Protein AF-A0A2S6NIS1-F1 (afdb_monomer)

Solvent-accessible surface area (backbone atoms only — not comparable to full-atom values): 4931 Å² total; per-residue (Å²): 117,46,74,50,82,52,63,75,94,82,32,86,76,30,41,34,42,59,62,68,53,74,53,68,53,74,61,89,55,37,37,40,38,40,37,40,37,39,46,36,46,75,44,63,49,63,80,71,20,33,40,41,36,40,40,39,39,39,37,36,58,78,49,101,86,46,62,60,71,49,74,50,77,48,76,46,74,77,42,74,61,85,74,80,127

Structure (mmCIF, N/CA/C/O backbone):
data_AF-A0A2S6NIS1-F1
#
_entry.id   AF-A0A2S6NIS1-F1
#
loop_
_atom_site.group_PDB
_atom_site.id
_atom_site.type_symbol
_atom_site.label_atom_id
_atom_site.label_alt_id
_atom_site.label_comp_id
_atom_site.label_asym_id
_atom_site.label_entity_id
_atom_site.label_seq_id
_atom_site.pdbx_PDB_ins_code
_atom_site.Cartn_x
_atom_site.Cartn_y
_atom_site.Cartn_z
_atom_site.occupancy
_atom_site.B_iso_or_equiv
_atom_site.auth_seq_id
_atom_site.auth_comp_id
_atom_site.auth_asym_id
_atom_site.auth_atom_id
_atom_site.pdbx_PDB_model_num
ATOM 1 N N . MET A 1 1 ? 1.015 -9.319 -11.649 1.00 81.75 1 MET A N 1
ATOM 2 C CA . MET A 1 1 ? 1.815 -8.772 -12.767 1.00 81.75 1 MET A CA 1
ATOM 3 C C . MET A 1 1 ? 0.865 -8.098 -13.737 1.00 81.75 1 MET A C 1
ATOM 5 O O . MET A 1 1 ? -0.224 -8.621 -13.936 1.00 81.75 1 MET A O 1
ATOM 9 N N . GLN A 1 2 ? 1.247 -6.952 -14.291 1.00 89.56 2 GLN A N 1
ATOM 10 C CA . GLN A 1 2 ? 0.471 -6.191 -15.269 1.00 89.56 2 GLN A CA 1
ATOM 11 C C . GLN A 1 2 ? 1.122 -6.325 -16.649 1.00 89.56 2 GLN A C 1
ATOM 13 O O . GLN A 1 2 ? 2.338 -6.183 -16.762 1.00 89.56 2 GLN A O 1
ATOM 18 N N . ALA A 1 3 ? 0.317 -6.601 -17.676 1.00 89.44 3 ALA A N 1
ATOM 19 C CA . ALA A 1 3 ? 0.766 -6.735 -19.061 1.00 89.44 3 ALA A CA 1
ATOM 20 C C . ALA A 1 3 ? 0.477 -5.457 -19.878 1.00 89.44 3 ALA A C 1
ATOM 22 O O . ALA A 1 3 ? -0.550 -4.813 -19.635 1.00 89.44 3 ALA A O 1
ATOM 23 N N . PRO A 1 4 ? 1.323 -5.103 -20.864 1.00 88.62 4 PRO A N 1
ATOM 24 C CA . PRO A 1 4 ? 1.160 -3.905 -21.690 1.00 88.62 4 PRO A CA 1
ATOM 25 C C . PRO A 1 4 ? 0.148 -4.117 -22.831 1.00 88.62 4 PRO A C 1
ATOM 27 O O . PRO A 1 4 ? 0.479 -4.005 -24.003 1.00 88.62 4 PRO A O 1
ATOM 30 N N . ILE A 1 5 ? -1.106 -4.436 -22.501 1.00 89.06 5 ILE A N 1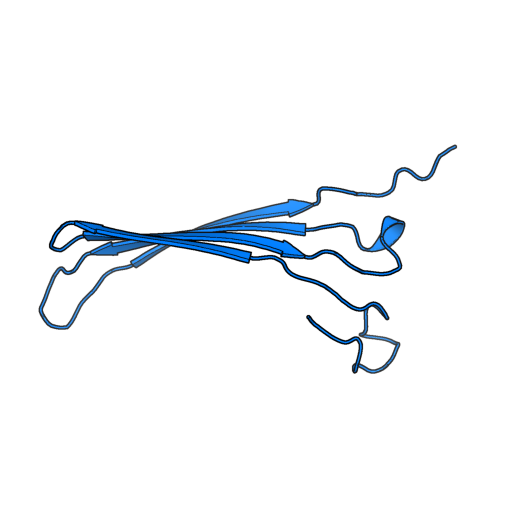
ATOM 31 C CA . ILE A 1 5 ? -2.155 -4.774 -23.489 1.00 89.06 5 ILE A CA 1
ATOM 32 C C . ILE A 1 5 ? -2.842 -3.554 -24.134 1.00 89.06 5 ILE A C 1
ATOM 34 O O . ILE A 1 5 ? -3.784 -3.711 -24.908 1.00 89.06 5 ILE A O 1
ATOM 38 N N . GLY A 1 6 ? -2.419 -2.338 -23.780 1.00 85.75 6 GLY A N 1
ATOM 39 C CA . GLY A 1 6 ? -2.947 -1.099 -24.351 1.00 85.75 6 GLY A CA 1
ATOM 40 C C . GLY A 1 6 ? -2.414 -0.824 -25.757 1.00 85.75 6 GLY A C 1
ATOM 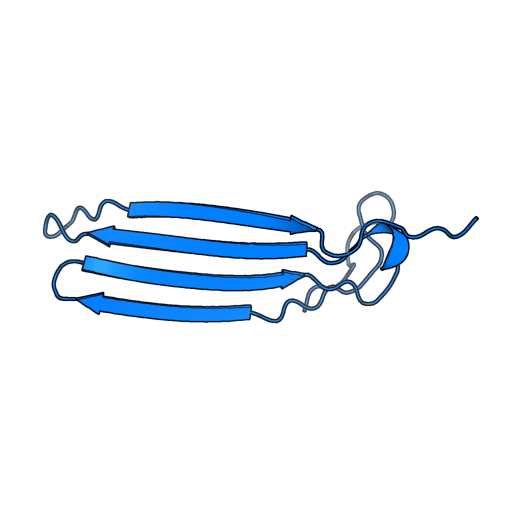41 O O . GLY A 1 6 ? -1.394 -1.374 -26.168 1.00 85.75 6 GLY A O 1
ATOM 42 N N . ILE A 1 7 ? -3.074 0.078 -26.490 1.00 88.88 7 ILE A N 1
ATOM 43 C CA . ILE A 1 7 ? -2.535 0.560 -27.768 1.00 88.88 7 ILE A CA 1
ATOM 44 C C . ILE A 1 7 ? -1.207 1.311 -27.536 1.00 88.88 7 ILE A C 1
ATOM 46 O O . ILE A 1 7 ? -1.093 2.012 -26.524 1.00 88.88 7 ILE A O 1
ATOM 50 N N . PRO A 1 8 ? -0.218 1.220 -28.449 1.00 84.00 8 PRO A N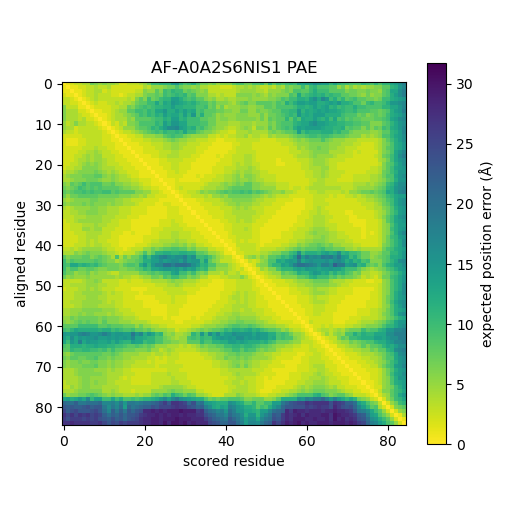 1
ATOM 51 C CA . PRO A 1 8 ? 1.153 1.683 -28.192 1.00 84.00 8 PRO A CA 1
ATOM 52 C C . PRO A 1 8 ? 1.277 3.142 -27.730 1.00 84.00 8 PRO A C 1
ATOM 54 O O . PRO A 1 8 ? 2.155 3.470 -26.945 1.00 84.00 8 PRO A O 1
ATOM 57 N N . GLN A 1 9 ? 0.371 4.021 -28.165 1.00 84.38 9 GLN A N 1
ATOM 58 C CA . GLN A 1 9 ? 0.393 5.452 -27.830 1.00 84.38 9 GLN A CA 1
ATOM 59 C C . GLN A 1 9 ? 0.026 5.771 -26.369 1.00 84.38 9 GLN A C 1
ATOM 61 O O . GLN A 1 9 ? 0.323 6.868 -25.906 1.00 84.38 9 GLN A O 1
ATOM 66 N N . PHE A 1 10 ? -0.617 4.846 -25.647 1.00 81.06 10 PHE A N 1
ATOM 67 C CA . PHE A 1 10 ? -1.026 5.025 -24.243 1.00 81.06 10 PHE A CA 1
ATOM 68 C C . PHE A 1 10 ? -0.531 3.894 -23.332 1.00 81.06 10 PHE A C 1
ATOM 70 O O . PHE A 1 10 ? -0.982 3.761 -22.195 1.00 81.06 10 PHE A O 1
ATOM 77 N N . SER A 1 11 ? 0.371 3.054 -23.838 1.00 83.56 11 SER A N 1
ATOM 78 C CA . SER A 1 11 ? 0.989 1.964 -23.091 1.00 83.56 11 SER A CA 1
ATOM 79 C C . SER A 1 11 ? 2.428 2.330 -22.756 1.00 83.56 11 SER A C 1
ATOM 81 O O . SER A 1 11 ? 3.118 2.961 -23.550 1.00 83.56 11 SER A O 1
ATOM 83 N N . ASN A 1 12 ? 2.907 1.875 -21.601 1.00 81.06 12 ASN A N 1
ATOM 84 C CA . ASN A 1 12 ? 4.327 1.964 -21.257 1.00 81.06 12 ASN A CA 1
ATOM 85 C C . ASN A 1 12 ? 5.173 0.875 -21.949 1.00 81.06 1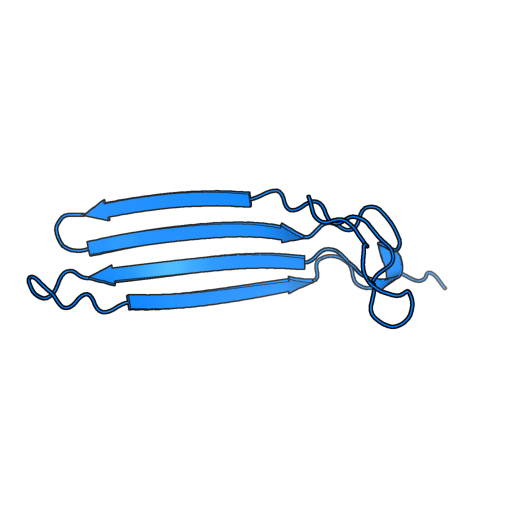2 ASN A C 1
ATOM 87 O O . ASN A 1 12 ? 6.369 0.787 -21.685 1.00 81.06 12 ASN A O 1
ATOM 91 N N . ASP A 1 13 ? 4.539 0.024 -22.770 1.00 87.81 13 ASP A N 1
ATOM 92 C CA . ASP A 1 13 ? 5.145 -1.088 -23.520 1.00 87.81 13 ASP A CA 1
ATOM 93 C C . ASP A 1 13 ? 6.111 -1.947 -22.684 1.00 87.81 13 ASP A C 1
ATOM 95 O O . ASP A 1 13 ? 7.181 -2.369 -23.109 1.00 87.81 13 ASP A O 1
ATOM 99 N N . ALA A 1 14 ? 5.747 -2.156 -21.421 1.00 87.88 14 ALA A N 1
ATOM 100 C CA . ALA A 1 14 ? 6.520 -2.921 -20.462 1.00 87.88 14 ALA A CA 1
ATOM 101 C C . ALA A 1 14 ? 5.572 -3.685 -19.541 1.00 87.88 14 ALA A C 1
ATOM 103 O O . ALA A 1 14 ? 4.519 -3.177 -19.141 1.00 87.88 14 ALA A O 1
ATOM 104 N N . TYR A 1 15 ? 5.961 -4.899 -19.157 1.00 91.50 15 TYR A N 1
ATOM 105 C CA . TYR A 1 15 ? 5.305 -5.567 -18.043 1.00 91.50 15 TYR A CA 1
ATOM 106 C C . TYR A 1 15 ? 5.673 -4.850 -16.747 1.00 91.50 15 TYR A C 1
ATOM 108 O O . TYR A 1 15 ? 6.799 -4.387 -16.580 1.00 91.50 15 TYR A O 1
ATOM 116 N N . VAL A 1 16 ? 4.742 -4.789 -15.800 1.00 91.62 16 VAL A N 1
ATOM 117 C CA . VAL A 1 16 ? 5.010 -4.247 -14.463 1.00 91.62 16 VAL A CA 1
ATOM 118 C C . VAL A 1 16 ? 4.773 -5.338 -13.435 1.00 91.62 16 VAL A C 1
ATOM 120 O O . VAL A 1 16 ? 3.694 -5.935 -13.346 1.00 91.62 16 VAL A O 1
ATOM 123 N N . THR A 1 17 ? 5.807 -5.634 -12.656 1.00 93.62 17 THR A N 1
ATOM 124 C CA . THR A 1 17 ? 5.693 -6.527 -11.505 1.00 93.62 17 THR A CA 1
ATOM 125 C C . THR A 1 17 ? 5.583 -5.689 -10.248 1.00 93.62 17 THR A C 1
ATOM 127 O O . THR A 1 17 ? 6.422 -4.826 -10.007 1.00 93.62 17 THR A O 1
ATOM 130 N N . THR A 1 18 ? 4.554 -5.973 -9.451 1.00 95.88 18 THR A N 1
ATOM 131 C CA . THR A 1 18 ? 4.259 -5.237 -8.223 1.00 95.88 18 THR A CA 1
ATOM 132 C C . THR A 1 18 ? 4.319 -6.184 -7.033 1.00 95.88 18 THR A C 1
ATOM 134 O O . THR A 1 18 ? 3.281 -6.717 -6.642 1.00 95.88 18 THR A O 1
ATOM 137 N N . PRO A 1 19 ? 5.513 -6.495 -6.490 1.00 95.81 19 PRO A N 1
ATOM 138 C CA . PRO A 1 19 ? 5.575 -7.121 -5.180 1.00 95.81 19 PRO A CA 1
ATOM 139 C C . PRO A 1 19 ? 4.914 -6.196 -4.155 1.00 95.81 19 PRO A C 1
ATOM 141 O O . PRO A 1 19 ? 5.218 -5.001 -4.086 1.00 95.81 19 PRO A O 1
ATOM 144 N N . THR A 1 20 ? 4.025 -6.778 -3.359 1.00 97.06 20 THR A N 1
ATOM 145 C CA . THR A 1 20 ? 3.257 -6.082 -2.331 1.00 97.06 20 THR A CA 1
ATOM 146 C C . THR A 1 20 ? 3.391 -6.838 -1.024 1.00 97.06 20 THR A C 1
ATOM 148 O O . THR A 1 20 ? 3.216 -8.056 -0.983 1.00 97.06 20 THR A O 1
ATOM 151 N N . LEU A 1 21 ? 3.681 -6.103 0.044 1.00 98.00 21 LEU A N 1
ATOM 152 C CA . LEU A 1 21 ? 3.543 -6.585 1.407 1.00 98.00 21 LEU A CA 1
ATOM 153 C C . LEU A 1 21 ? 2.422 -5.790 2.064 1.00 98.00 21 LEU A C 1
ATOM 155 O O . LEU A 1 21 ? 2.464 -4.561 2.093 1.00 98.00 21 LEU A O 1
ATOM 159 N N . ALA A 1 22 ? 1.432 -6.502 2.584 1.00 97.44 22 ALA A N 1
ATOM 160 C CA . ALA A 1 22 ? 0.332 -5.926 3.334 1.00 97.44 22 ALA A CA 1
ATOM 161 C C . ALA A 1 22 ? 0.271 -6.586 4.708 1.00 97.44 22 ALA A C 1
ATOM 163 O O . ALA A 1 22 ? 0.511 -7.786 4.850 1.00 97.44 22 ALA A O 1
ATOM 164 N N . GLY A 1 23 ? -0.048 -5.793 5.718 1.00 97.81 23 GLY A N 1
ATOM 165 C CA . GLY A 1 23 ? -0.238 -6.260 7.077 1.00 97.81 23 GLY A CA 1
ATOM 166 C C . GLY A 1 23 ? -1.239 -5.374 7.790 1.00 97.81 23 GLY A C 1
ATOM 167 O O . GLY A 1 23 ? -1.386 -4.199 7.471 1.00 97.81 23 GLY A O 1
ATOM 168 N N . GLY A 1 24 ? -1.937 -5.936 8.764 1.00 96.88 24 GLY A N 1
ATOM 169 C CA . GLY A 1 24 ? -2.875 -5.180 9.572 1.00 96.88 24 GLY A CA 1
ATOM 170 C C . GLY A 1 24 ? -3.076 -5.832 10.922 1.00 96.88 24 GLY A C 1
ATOM 171 O O . GLY A 1 24 ? -2.810 -7.024 11.099 1.00 96.88 24 GLY A O 1
ATOM 172 N N . LYS A 1 25 ? -3.506 -5.027 11.887 1.00 97.62 25 LYS A N 1
ATOM 173 C CA . LYS A 1 25 ? -3.827 -5.489 13.227 1.00 97.62 25 LYS A CA 1
ATOM 174 C C . LYS A 1 25 ? -4.959 -4.664 13.822 1.00 97.62 25 LYS A C 1
ATOM 176 O O . LYS A 1 25 ? -4.916 -3.437 13.787 1.00 97.62 25 LYS A O 1
ATOM 181 N N . GLY A 1 26 ? -5.899 -5.378 14.430 1.00 96.25 26 GLY A N 1
ATOM 182 C CA . GLY A 1 26 ? -6.968 -4.813 15.239 1.00 96.25 26 GLY A CA 1
ATOM 183 C C . GLY A 1 26 ? -6.661 -4.811 16.731 1.00 96.25 26 GLY A C 1
ATOM 184 O O . GLY A 1 26 ? -5.989 -5.706 17.258 1.00 96.25 26 GLY A O 1
ATOM 185 N N . PHE A 1 27 ? -7.186 -3.799 17.409 1.00 95.38 27 PHE A N 1
ATOM 186 C CA . PHE A 1 27 ? -7.109 -3.548 18.841 1.00 95.38 27 PHE A CA 1
ATOM 187 C C . PHE A 1 27 ? -8.494 -3.124 19.357 1.00 95.38 27 PHE A C 1
ATOM 189 O O . PHE A 1 27 ? -8.746 -1.950 19.626 1.00 95.38 27 PHE A O 1
ATOM 196 N N . GLY A 1 28 ? -9.404 -4.091 19.503 1.00 93.00 28 GLY A N 1
ATOM 197 C CA . GLY A 1 28 ? -10.785 -3.811 19.904 1.00 93.00 28 GLY A CA 1
ATOM 198 C C . GLY A 1 28 ? -11.522 -3.047 18.806 1.00 93.00 28 GLY A C 1
ATOM 199 O O . GLY A 1 28 ? -11.683 -3.575 17.712 1.00 93.00 28 GLY A O 1
ATOM 200 N N . ASP A 1 29 ? -11.927 -1.811 19.096 1.00 93.94 29 ASP A N 1
ATOM 201 C CA . ASP A 1 29 ? -12.628 -0.950 18.138 1.00 93.94 29 ASP A CA 1
ATOM 202 C C . ASP A 1 29 ? -11.684 -0.241 17.154 1.00 93.94 29 ASP A C 1
ATOM 204 O O . ASP A 1 29 ? -12.150 0.496 16.299 1.00 93.94 29 ASP A O 1
ATOM 208 N N . PHE A 1 30 ? -10.363 -0.390 17.269 1.00 95.56 30 PHE A N 1
ATOM 209 C CA . PHE A 1 30 ? -9.415 0.292 16.387 1.00 95.56 30 PHE A CA 1
ATOM 210 C C . PHE A 1 30 ? -8.640 -0.686 15.515 1.00 95.56 30 PHE A C 1
ATOM 212 O O . PHE A 1 30 ? -7.981 -1.583 16.037 1.00 95.56 30 PHE A O 1
ATOM 219 N N . ASP A 1 31 ? -8.627 -0.447 14.209 1.00 96.31 31 ASP A N 1
ATOM 220 C CA . ASP A 1 31 ? -7.893 -1.245 13.238 1.00 96.31 31 ASP A CA 1
ATOM 221 C C . ASP A 1 31 ? -6.866 -0.384 12.503 1.00 96.31 31 ASP A C 1
ATOM 223 O O . ASP A 1 31 ? -7.127 0.753 12.105 1.00 96.31 31 ASP A O 1
ATOM 227 N N . VAL A 1 32 ? -5.668 -0.938 12.316 1.00 97.38 32 VAL A N 1
ATOM 228 C CA . VAL A 1 32 ? -4.638 -0.343 11.465 1.00 97.38 32 VAL A CA 1
ATOM 229 C C . VAL A 1 32 ? -4.230 -1.334 10.390 1.00 97.38 32 VAL A C 1
ATOM 231 O O . VAL A 1 32 ? -3.925 -2.493 10.679 1.00 97.38 32 VAL A O 1
ATOM 234 N N . GLN A 1 33 ? -4.182 -0.869 9.148 1.00 97.94 33 GLN A N 1
ATOM 235 C CA . GLN A 1 33 ? -3.666 -1.622 8.016 1.00 97.94 33 GLN A CA 1
ATOM 236 C C . GLN A 1 33 ? -2.588 -0.805 7.314 1.00 97.94 33 GLN A C 1
ATOM 238 O O . GLN A 1 33 ? -2.713 0.402 7.150 1.00 97.94 33 GLN A O 1
ATOM 243 N N . ALA A 1 34 ? -1.512 -1.462 6.903 1.00 97.94 34 ALA A N 1
ATOM 244 C CA . ALA A 1 34 ? -0.453 -0.859 6.120 1.00 97.94 34 ALA A CA 1
ATOM 245 C C . ALA A 1 34 ? -0.117 -1.750 4.927 1.00 97.94 34 ALA A C 1
ATOM 247 O O . ALA A 1 34 ? 0.009 -2.971 5.047 1.00 97.94 34 ALA A O 1
ATOM 248 N N . THR A 1 35 ? 0.078 -1.117 3.779 1.00 98.25 35 THR A N 1
ATOM 249 C CA . THR A 1 35 ? 0.463 -1.773 2.535 1.00 98.25 35 THR A CA 1
ATOM 250 C C . THR A 1 35 ? 1.644 -1.036 1.928 1.00 98.25 35 THR A C 1
ATOM 252 O O . THR A 1 35 ? 1.621 0.183 1.792 1.00 98.25 35 THR A O 1
ATOM 255 N N . THR A 1 36 ? 2.679 -1.768 1.526 1.00 98.06 36 THR A N 1
ATOM 256 C CA . THR A 1 36 ? 3.811 -1.237 0.762 1.00 98.06 36 THR A CA 1
ATOM 257 C C . THR A 1 36 ? 3.978 -2.027 -0.528 1.00 98.06 36 THR A C 1
ATOM 259 O O . THR A 1 36 ? 3.896 -3.254 -0.529 1.00 98.06 36 THR A O 1
ATOM 262 N N . SER A 1 37 ? 4.220 -1.331 -1.635 1.00 97.31 37 SER A N 1
ATOM 263 C CA . SER A 1 37 ? 4.344 -1.933 -2.965 1.00 97.31 37 SER A CA 1
ATOM 264 C C . SER A 1 37 ? 5.442 -1.268 -3.785 1.00 97.31 37 SER A C 1
ATOM 266 O O . SER A 1 37 ? 5.638 -0.057 -3.694 1.00 97.31 37 SER A O 1
ATOM 268 N N . LEU A 1 38 ? 6.131 -2.047 -4.621 1.00 95.38 38 LEU A N 1
ATOM 269 C CA . LEU A 1 38 ? 7.084 -1.530 -5.608 1.00 95.38 38 LEU A CA 1
ATOM 270 C C . LEU A 1 38 ? 6.558 -1.806 -7.012 1.00 95.38 38 LEU A C 1
ATOM 272 O O . LEU A 1 38 ? 6.505 -2.958 -7.407 1.00 95.38 38 LEU A O 1
ATOM 276 N N . ALA A 1 39 ? 6.200 -0.790 -7.787 1.00 93.94 39 ALA A N 1
ATOM 277 C CA . ALA A 1 39 ? 5.868 -0.962 -9.198 1.00 93.94 39 ALA A CA 1
ATOM 278 C C . ALA A 1 39 ? 7.165 -0.991 -10.019 1.00 93.94 39 ALA A C 1
ATOM 280 O O . ALA A 1 39 ? 7.778 0.054 -10.238 1.00 93.94 39 ALA A O 1
ATOM 281 N N . 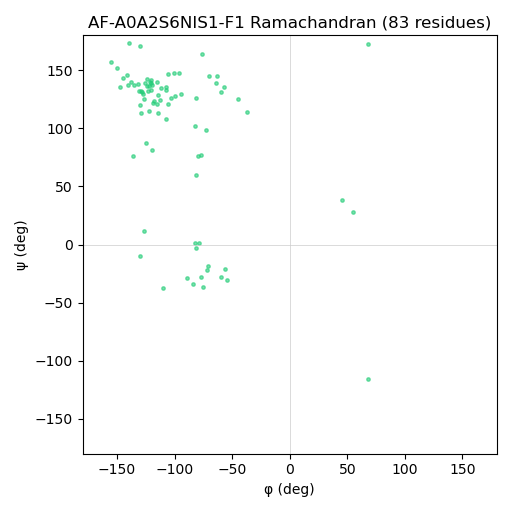ILE A 1 40 ? 7.599 -2.187 -10.430 1.00 92.69 40 ILE A N 1
ATOM 282 C CA . ILE A 1 40 ? 8.860 -2.415 -11.148 1.00 92.69 40 ILE A CA 1
ATOM 283 C C . ILE A 1 40 ? 8.555 -2.749 -12.617 1.00 92.69 40 ILE A C 1
ATOM 285 O O . ILE A 1 40 ? 8.099 -3.864 -12.901 1.00 92.69 40 ILE A O 1
ATOM 289 N N . PRO A 1 41 ? 8.830 -1.838 -13.566 1.00 91.31 41 PRO A N 1
ATOM 290 C CA . PRO A 1 41 ? 8.797 -2.153 -14.990 1.00 91.31 41 PRO A CA 1
ATOM 291 C C . PRO A 1 41 ? 9.863 -3.196 -15.351 1.00 91.31 41 PRO A C 1
ATOM 293 O O . PRO A 1 41 ? 10.996 -3.160 -14.855 1.00 91.31 41 PRO A O 1
ATOM 296 N N . THR A 1 42 ? 9.528 -4.153 -16.213 1.00 88.31 42 THR A N 1
ATOM 297 C CA . THR A 1 42 ? 10.482 -5.148 -16.726 1.00 88.31 42 THR A CA 1
ATOM 298 C C . THR A 1 42 ? 11.396 -4.568 -17.794 1.00 88.31 42 THR A C 1
ATOM 300 O O . THR A 1 42 ? 12.527 -5.028 -17.911 1.00 88.31 42 THR A O 1
ATOM 303 N N . ASP A 1 43 ? 10.923 -3.552 -18.515 1.00 82.62 43 ASP A N 1
ATOM 304 C CA . ASP A 1 43 ? 11.639 -2.845 -19.576 1.00 82.62 43 ASP A CA 1
ATOM 305 C C . ASP A 1 43 ? 11.558 -1.323 -19.364 1.00 82.62 43 ASP A C 1
ATOM 307 O O . ASP A 1 43 ? 10.845 -0.859 -18.471 1.00 82.62 43 ASP A O 1
ATOM 311 N N . HIS A 1 44 ? 12.319 -0.542 -20.133 1.00 78.25 44 HIS A N 1
ATOM 312 C CA . HIS A 1 44 ? 12.316 0.925 -20.110 1.00 78.25 44 HIS A CA 1
ATOM 313 C C . HIS A 1 44 ? 12.576 1.535 -18.714 1.00 78.25 44 HIS A C 1
ATOM 315 O O . HIS A 1 44 ? 12.157 2.648 -18.403 1.00 78.25 44 HIS A O 1
ATOM 321 N N . ARG A 1 45 ? 13.315 0.834 -17.838 1.00 68.19 45 ARG A N 1
ATOM 322 C CA . ARG A 1 45 ? 13.544 1.256 -16.437 1.00 68.19 45 ARG A CA 1
ATOM 323 C C . ARG A 1 45 ? 14.233 2.616 -16.293 1.00 68.19 45 ARG A C 1
ATOM 325 O O . ARG A 1 45 ? 14.028 3.290 -15.289 1.00 68.19 45 ARG A O 1
ATOM 332 N N . GLY A 1 46 ? 15.044 3.015 -17.275 1.00 65.94 46 GLY A N 1
ATOM 333 C CA . GLY A 1 46 ? 15.726 4.314 -17.288 1.00 65.94 46 GLY A CA 1
ATOM 334 C C . GLY A 1 46 ? 14.798 5.508 -17.545 1.00 65.94 46 GLY A C 1
ATOM 335 O O . GLY A 1 46 ? 15.144 6.624 -17.163 1.00 65.94 46 GLY A O 1
ATOM 336 N N . THR A 1 47 ? 13.631 5.274 -18.154 1.00 75.19 47 THR A N 1
ATOM 337 C CA . THR A 1 47 ? 12.631 6.301 -18.494 1.00 75.19 47 THR A CA 1
ATOM 338 C C . THR A 1 47 ? 11.369 6.196 -17.637 1.00 75.19 47 THR A C 1
ATOM 340 O O . THR A 1 47 ? 10.837 7.225 -17.234 1.00 75.19 47 THR A O 1
ATOM 343 N N . LEU A 1 48 ? 10.915 4.979 -17.315 1.00 80.25 48 LEU A N 1
ATOM 344 C CA . LEU A 1 48 ? 9.719 4.728 -16.499 1.00 80.25 48 LEU A CA 1
ATOM 345 C C . LEU A 1 48 ? 9.991 4.789 -14.988 1.00 80.25 48 LEU A C 1
ATOM 347 O O . LEU A 1 48 ? 9.130 5.219 -14.223 1.00 80.25 48 LEU A O 1
ATOM 351 N N . GLY A 1 49 ? 11.186 4.372 -14.555 1.00 84.12 49 GLY A N 1
ATOM 352 C CA . GLY A 1 49 ? 11.558 4.301 -13.142 1.00 84.12 49 GLY A CA 1
ATOM 353 C C . GLY A 1 49 ? 10.794 3.241 -12.335 1.00 84.12 49 GLY A C 1
ATOM 354 O O . GLY A 1 49 ? 9.851 2.614 -12.808 1.00 84.12 49 GLY A O 1
ATOM 355 N N . THR A 1 50 ? 11.214 3.032 -11.086 1.00 90.88 50 THR A N 1
ATOM 356 C CA . THR A 1 50 ? 10.487 2.195 -10.113 1.00 90.88 50 THR A CA 1
ATOM 357 C C . THR A 1 50 ? 9.761 3.097 -9.124 1.00 90.88 50 THR A C 1
ATOM 359 O O . THR A 1 50 ? 10.398 3.939 -8.485 1.00 90.88 50 THR A O 1
ATOM 362 N N . ALA A 1 51 ? 8.453 2.904 -8.960 1.00 92.12 51 ALA A N 1
ATOM 363 C CA . ALA A 1 51 ? 7.652 3.618 -7.966 1.00 92.12 51 ALA A CA 1
ATOM 364 C C . ALA A 1 51 ? 7.535 2.796 -6.678 1.00 92.12 51 ALA A C 1
ATOM 366 O O . ALA A 1 51 ? 7.159 1.627 -6.716 1.00 92.12 51 ALA A O 1
ATOM 367 N N . TRP A 1 52 ? 7.833 3.415 -5.540 1.00 95.88 52 TRP A N 1
ATOM 368 C CA . TRP A 1 52 ? 7.583 2.863 -4.216 1.00 95.88 52 TRP A CA 1
ATOM 369 C C . TRP A 1 52 ? 6.400 3.575 -3.583 1.00 95.88 52 TRP A C 1
ATOM 371 O O . TRP A 1 52 ? 6.444 4.791 -3.399 1.00 95.88 52 TRP A O 1
ATOM 381 N N . SER A 1 53 ? 5.365 2.817 -3.240 1.00 97.31 53 SER A N 1
ATOM 382 C CA . SER A 1 53 ? 4.149 3.334 -2.622 1.00 97.31 53 SER A CA 1
ATOM 383 C C . SER A 1 53 ? 3.912 2.684 -1.267 1.00 97.31 53 SER A C 1
ATOM 385 O O . SER A 1 53 ? 4.096 1.477 -1.111 1.00 97.31 53 SER A O 1
ATOM 387 N N . ILE A 1 54 ? 3.481 3.496 -0.307 1.00 97.88 54 ILE A N 1
ATOM 388 C CA . ILE A 1 54 ? 3.057 3.091 1.030 1.00 97.88 54 ILE A CA 1
ATOM 389 C C . ILE A 1 54 ? 1.678 3.701 1.280 1.00 97.88 54 ILE A C 1
ATOM 391 O O . ILE A 1 54 ? 1.480 4.896 1.068 1.00 97.88 54 ILE A O 1
ATOM 395 N N . ASN A 1 55 ? 0.744 2.887 1.749 1.00 98.12 55 ASN A N 1
ATOM 396 C CA . ASN A 1 55 ? -0.560 3.302 2.250 1.00 98.12 55 ASN A CA 1
ATOM 397 C C . ASN A 1 55 ? -0.688 2.803 3.692 1.00 98.12 55 ASN A C 1
ATOM 399 O O . ASN A 1 55 ? -0.294 1.674 3.994 1.00 98.12 55 ASN A O 1
ATOM 403 N N . VAL A 1 56 ? -1.200 3.653 4.576 1.00 98.25 56 VAL A N 1
ATOM 404 C CA . VAL A 1 56 ? -1.566 3.283 5.944 1.00 98.25 56 VAL A CA 1
ATOM 405 C C . VAL A 1 56 ? -2.983 3.773 6.199 1.00 98.25 56 VAL A C 1
ATOM 407 O O . VAL A 1 56 ? -3.227 4.976 6.128 1.00 98.25 56 VAL A O 1
ATOM 410 N N . ALA A 1 57 ? -3.886 2.852 6.508 1.00 97.75 57 ALA A N 1
ATOM 411 C CA . ALA A 1 57 ? -5.275 3.109 6.845 1.00 97.75 57 ALA A CA 1
ATOM 412 C C . ALA A 1 57 ? -5.503 2.894 8.345 1.00 97.75 57 ALA A C 1
ATOM 414 O O . ALA A 1 57 ? -5.045 1.908 8.932 1.00 97.75 57 ALA A O 1
ATOM 415 N N . PHE A 1 58 ? -6.225 3.825 8.956 1.00 97.38 58 PHE A N 1
ATOM 416 C CA . PHE A 1 58 ? -6.680 3.766 10.338 1.00 97.38 58 PHE A CA 1
ATOM 417 C C . PHE A 1 58 ? -8.202 3.772 10.338 1.00 97.38 58 PHE A C 1
ATOM 419 O O . PHE A 1 58 ? -8.802 4.707 9.812 1.00 97.38 58 PHE A O 1
ATOM 426 N N . GLN A 1 59 ? -8.816 2.764 10.944 1.00 96.62 59 GLN A N 1
ATOM 427 C CA . GLN A 1 59 ? -10.266 2.630 11.045 1.00 96.62 59 GLN A CA 1
ATOM 428 C C . GLN A 1 59 ? -10.667 2.578 12.518 1.00 96.62 59 GLN A C 1
ATOM 430 O O . GLN A 1 59 ? -9.986 1.958 13.337 1.00 96.62 59 GLN A O 1
ATOM 435 N N . TYR A 1 60 ? -11.768 3.240 12.871 1.00 95.12 60 TYR A N 1
ATOM 436 C CA . TYR A 1 60 ? -12.320 3.172 14.222 1.00 95.12 60 TYR A CA 1
ATOM 437 C C . TYR A 1 60 ? -13.792 2.774 14.202 1.00 95.12 60 TYR A C 1
ATOM 439 O O . TYR A 1 60 ? -14.620 3.430 13.574 1.00 95.12 60 TYR A O 1
ATOM 447 N N . HIS A 1 61 ? -14.138 1.723 14.933 1.00 92.31 61 HIS A N 1
ATOM 448 C CA . HIS A 1 61 ? -15.482 1.207 15.093 1.00 92.31 61 HIS A CA 1
ATOM 449 C C . HIS A 1 61 ? -16.311 2.068 16.064 1.00 92.31 61 HIS A C 1
ATOM 451 O O . HIS A 1 61 ? -16.535 1.703 17.213 1.00 92.31 61 HIS A O 1
ATOM 457 N N . LEU A 1 62 ? -16.786 3.232 15.602 1.00 86.00 62 LEU A N 1
ATOM 458 C CA . LEU A 1 62 ? -17.510 4.195 16.448 1.00 86.00 62 LEU A CA 1
ATOM 459 C C . LEU A 1 62 ? -18.959 3.772 16.763 1.00 86.00 62 LEU A C 1
ATOM 461 O O . LEU A 1 62 ? -19.467 4.038 17.850 1.00 86.00 62 LEU A O 1
ATOM 465 N N . LEU A 1 63 ? -19.651 3.138 15.809 1.00 86.44 63 LEU A N 1
ATOM 466 C CA . LEU A 1 63 ? -21.021 2.625 15.952 1.00 86.44 63 LEU A CA 1
ATOM 467 C C . LEU A 1 63 ? -21.149 1.260 15.261 1.00 86.44 63 LEU A C 1
ATOM 469 O O . LEU A 1 63 ? -20.270 0.848 14.511 1.00 86.44 63 LEU A O 1
ATOM 473 N N . LYS A 1 64 ? -22.303 0.590 15.415 1.00 80.81 64 LYS A N 1
ATOM 474 C CA . LYS A 1 64 ? -22.606 -0.662 14.687 1.00 80.81 64 LYS A CA 1
ATOM 475 C C . LYS A 1 64 ? -22.527 -0.538 13.156 1.00 80.81 64 LYS A C 1
ATOM 477 O O . LYS A 1 64 ? -22.431 -1.562 12.494 1.00 80.81 64 LYS A O 1
ATOM 482 N N . LEU A 1 65 ? -22.638 0.677 12.609 1.00 87.69 65 LEU A N 1
ATOM 483 C CA . LEU A 1 65 ? -22.721 0.921 11.163 1.00 87.69 65 LEU A CA 1
ATOM 484 C C . LEU A 1 65 ? -21.748 1.995 10.648 1.00 87.69 65 LEU A C 1
ATOM 486 O O . LEU A 1 65 ? -21.660 2.192 9.442 1.00 87.69 65 LEU A O 1
ATOM 490 N N . VAL A 1 66 ? -21.072 2.738 11.532 1.00 91.88 66 VAL A N 1
ATOM 491 C CA . VAL A 1 66 ? -20.244 3.887 11.130 1.00 91.88 66 VAL A CA 1
ATOM 492 C C . VAL A 1 66 ? -18.827 3.678 11.609 1.00 91.88 66 VAL A C 1
ATOM 494 O O . VAL A 1 66 ? -18.572 3.690 12.815 1.00 91.88 66 VAL A O 1
ATOM 497 N N . TRP A 1 67 ? -17.931 3.534 10.639 1.00 91.88 67 TRP A N 1
ATOM 498 C CA . TRP A 1 67 ? -16.515 3.271 10.832 1.00 91.88 67 TRP A CA 1
ATOM 499 C C . TRP A 1 67 ? -15.712 4.343 10.103 1.00 91.88 67 TRP A C 1
ATOM 501 O O . TRP A 1 67 ? -15.436 4.194 8.914 1.00 91.88 67 TRP A O 1
ATOM 511 N N . PRO A 1 68 ? -15.434 5.488 10.754 1.00 94.44 68 PRO A N 1
ATOM 512 C CA . PRO A 1 68 ? -14.557 6.490 10.172 1.00 94.44 68 PRO A CA 1
ATOM 513 C C . PRO A 1 68 ? -13.191 5.885 9.844 1.00 94.44 68 PRO A C 1
ATOM 515 O O . PRO A 1 68 ? -12.595 5.185 10.665 1.00 94.44 68 PRO A O 1
ATOM 518 N N . GLU A 1 69 ? -12.704 6.216 8.654 1.00 96.44 69 GLU A N 1
ATOM 519 C CA . GLU A 1 69 ? -11.394 5.826 8.156 1.00 96.44 69 GLU A CA 1
ATOM 520 C C . GLU A 1 69 ? -10.567 7.071 7.836 1.00 96.44 69 GLU A C 1
ATOM 522 O O . GLU A 1 69 ? -11.078 8.067 7.318 1.00 96.44 69 GLU A O 1
ATOM 527 N N . MET A 1 70 ? -9.277 6.999 8.139 1.00 97.25 70 MET A N 1
ATOM 528 C CA . MET A 1 70 ? -8.284 7.951 7.672 1.00 97.25 70 MET A CA 1
ATOM 529 C C . MET A 1 70 ? -7.142 7.194 7.013 1.00 97.25 70 MET A C 1
ATOM 531 O O . MET A 1 70 ? -6.549 6.304 7.621 1.00 97.25 70 MET A O 1
ATOM 535 N N . GLU A 1 71 ? -6.782 7.612 5.807 1.00 97.50 71 GLU A N 1
ATOM 536 C CA . GLU A 1 71 ? -5.67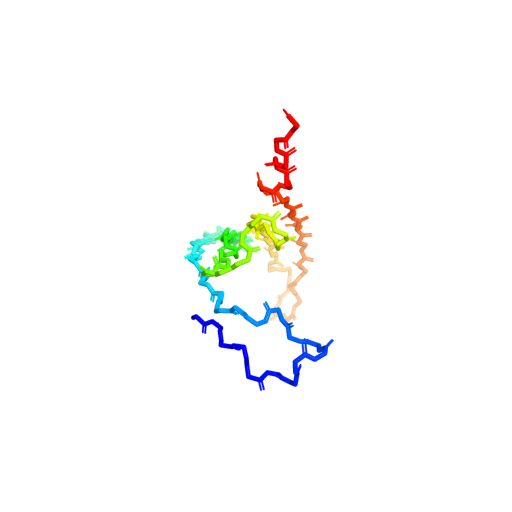0 7.032 5.068 1.00 97.50 71 GLU A CA 1
ATOM 537 C C . GLU A 1 71 ? -4.549 8.042 4.850 1.00 97.50 71 GLU A C 1
ATOM 539 O O . GLU A 1 71 ? -4.776 9.204 4.502 1.00 97.50 71 GLU A O 1
ATOM 544 N N . VAL A 1 72 ? -3.315 7.568 4.991 1.00 97.88 72 VAL A N 1
ATOM 545 C CA . VAL A 1 72 ? -2.115 8.299 4.600 1.00 97.88 72 VAL A CA 1
ATOM 546 C C . VAL A 1 72 ? -1.442 7.543 3.471 1.00 97.88 72 VAL A C 1
ATOM 548 O O . VAL A 1 72 ? -1.032 6.393 3.620 1.00 97.88 72 VAL A O 1
ATOM 551 N N . ASN A 1 73 ? -1.303 8.225 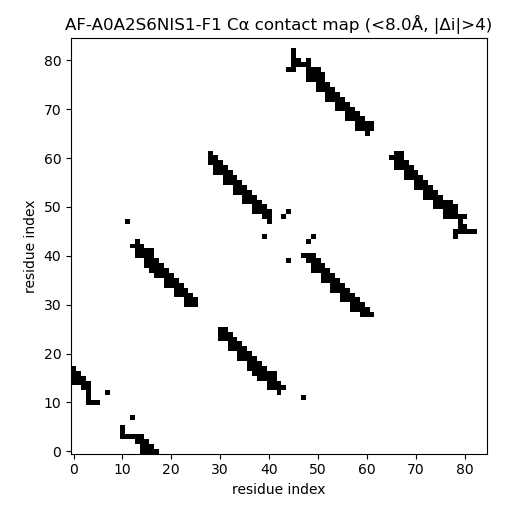2.342 1.00 97.44 73 ASN A N 1
ATOM 552 C CA . ASN A 1 73 ? -0.677 7.694 1.146 1.00 97.44 73 ASN A CA 1
ATOM 553 C C . ASN A 1 73 ? 0.638 8.425 0.885 1.00 97.44 73 ASN A C 1
ATOM 555 O O . ASN A 1 73 ? 0.706 9.654 0.929 1.00 97.44 73 ASN A O 1
ATOM 559 N N . TRP A 1 74 ? 1.680 7.667 0.569 1.00 97.19 74 TRP A N 1
ATOM 560 C CA . TRP A 1 74 ? 2.974 8.195 0.170 1.00 97.19 74 TRP A CA 1
ATOM 561 C C . TRP A 1 74 ? 3.497 7.429 -1.034 1.00 97.19 74 TRP A C 1
ATOM 563 O O . TRP A 1 74 ? 3.398 6.207 -1.102 1.00 97.19 74 TRP A O 1
ATOM 573 N N . THR A 1 75 ? 4.048 8.142 -2.009 1.00 95.94 75 THR A N 1
ATOM 574 C CA . THR A 1 75 ? 4.666 7.527 -3.183 1.00 95.94 75 THR A CA 1
ATOM 575 C C . THR A 1 75 ? 5.930 8.278 -3.557 1.00 95.94 75 THR A C 1
ATOM 577 O O . THR A 1 75 ? 5.953 9.509 -3.568 1.00 95.94 75 THR A O 1
ATOM 580 N N . ARG A 1 76 ? 6.985 7.531 -3.886 1.00 92.75 76 ARG A N 1
ATOM 581 C CA . ARG A 1 76 ? 8.269 8.068 -4.329 1.00 92.75 76 ARG A CA 1
ATOM 582 C C . ARG A 1 76 ? 8.832 7.272 -5.496 1.00 92.75 76 ARG A C 1
ATOM 584 O O . ARG A 1 76 ? 8.819 6.046 -5.492 1.00 92.75 76 ARG A O 1
ATOM 591 N N . LEU A 1 77 ? 9.410 7.983 -6.458 1.00 90.81 77 LEU A N 1
ATOM 592 C CA . LEU A 1 77 ? 10.200 7.387 -7.533 1.00 90.81 77 LEU A CA 1
ATOM 593 C C . LEU A 1 77 ? 11.62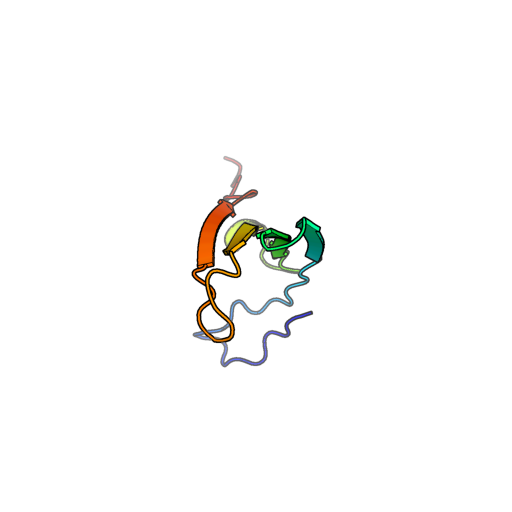1 7.095 -7.035 1.00 90.81 77 LEU A C 1
ATOM 595 O O . LEU A 1 77 ? 12.295 7.978 -6.503 1.00 90.81 77 LEU A O 1
ATOM 599 N N . LEU A 1 78 ? 12.062 5.847 -7.190 1.00 85.12 78 LEU A N 1
ATOM 600 C CA . LEU A 1 78 ? 13.380 5.378 -6.751 1.00 85.12 78 LEU A CA 1
ATOM 601 C C . LEU A 1 78 ? 14.462 5.555 -7.820 1.00 85.12 78 LEU A C 1
ATOM 603 O O . LEU A 1 78 ? 15.625 5.748 -7.482 1.00 85.12 78 LEU A O 1
ATOM 607 N N . GLN A 1 79 ? 14.083 5.511 -9.098 1.00 70.94 79 GLN A N 1
ATOM 608 C CA . GLN A 1 79 ? 14.998 5.662 -10.225 1.00 70.94 79 GLN A CA 1
ATOM 609 C C . GLN A 1 79 ? 14.428 6.724 -11.169 1.00 70.94 79 GLN A C 1
ATOM 611 O O . GLN A 1 79 ? 13.385 6.508 -11.779 1.00 70.94 79 GLN A O 1
ATOM 616 N N . PHE A 1 80 ? 15.106 7.863 -11.275 1.00 57.47 80 PHE A N 1
ATOM 617 C CA . PHE A 1 80 ? 14.889 8.858 -12.325 1.00 57.47 80 PHE A CA 1
ATOM 618 C C . PHE A 1 80 ? 16.222 9.009 -13.061 1.00 57.47 80 PHE A C 1
ATOM 620 O O . PHE A 1 80 ? 17.262 9.042 -12.406 1.00 57.47 80 PHE A O 1
ATOM 627 N N . GLY A 1 81 ? 16.197 8.987 -14.395 1.00 53.91 81 GLY A N 1
ATOM 628 C CA . GLY A 1 81 ? 17.352 8.712 -15.255 1.00 53.91 81 GLY A CA 1
ATOM 629 C C . GLY A 1 81 ? 18.706 9.265 -14.788 1.00 53.91 81 GLY A C 1
ATOM 630 O O . GLY A 1 81 ? 18.951 10.466 -14.844 1.00 53.91 81 GLY A O 1
ATOM 631 N N . TYR A 1 82 ? 19.636 8.362 -14.460 1.00 50.38 82 TYR A N 1
ATOM 632 C CA . TYR A 1 82 ? 21.063 8.610 -14.672 1.00 50.38 82 TYR A CA 1
ATOM 633 C C . TYR A 1 82 ? 21.356 8.348 -16.151 1.00 50.38 82 TYR A C 1
ATOM 635 O O . TYR A 1 82 ? 21.878 7.299 -16.521 1.00 50.38 82 TYR A O 1
ATOM 643 N N . ALA A 1 83 ? 20.976 9.291 -17.012 1.00 46.69 83 ALA A N 1
ATOM 644 C CA . ALA A 1 83 ? 21.650 9.422 -18.292 1.00 46.69 83 ALA A CA 1
ATOM 645 C C . ALA A 1 83 ? 23.026 10.022 -17.981 1.00 46.69 83 ALA A C 1
ATOM 647 O O . AL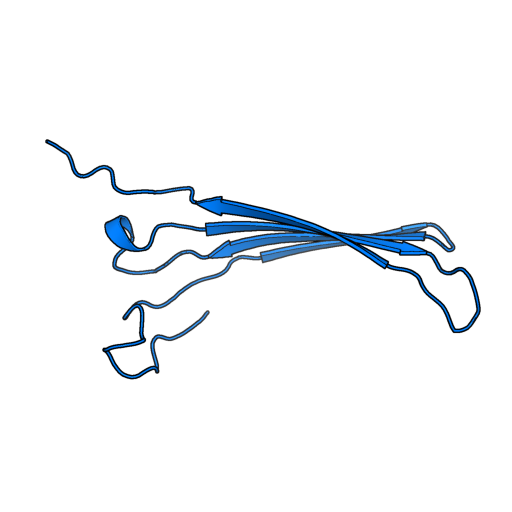A A 1 83 ? 23.152 11.217 -17.717 1.00 46.69 83 ALA A O 1
ATOM 648 N N . THR A 1 84 ? 24.039 9.161 -17.918 1.00 41.69 84 THR A N 1
ATOM 649 C CA . THR A 1 84 ? 25.450 9.546 -17.965 1.00 41.69 84 THR A CA 1
ATOM 650 C C . THR A 1 84 ? 25.667 10.578 -19.071 1.00 41.69 84 THR A C 1
ATOM 652 O O . THR A 1 84 ? 25.315 10.326 -20.226 1.00 41.69 84 THR A O 1
ATOM 655 N N . ARG A 1 85 ? 26.246 11.725 -18.714 1.00 39.53 85 ARG A N 1
ATOM 656 C CA . ARG A 1 85 ? 27.182 12.417 -19.600 1.00 39.53 85 ARG A CA 1
ATOM 657 C C . ARG A 1 85 ? 28.579 11.920 -19.282 1.00 39.53 85 ARG A C 1
ATOM 659 O O . ARG A 1 85 ? 28.836 11.704 -18.077 1.00 39.53 85 ARG A O 1
#

Organism: Rhodopila globiformis (NCBI:txid1071)

Foldseek 3Di:
DAAQPDDPVPGPNFRWDKDKDKDKDDDVQKIKIKMWIWTDTPPPCQDPAIKIKMKMKIWGNPDPPDIDIDMDIDMDGPHHHPPDD

Sequence (85 aa):
MQAPIGIPQFSNDAYVTTPTLAGGKGFGDFDVQATTSLAIPTDHRGTLGTAWSINVAFQYHLLKLVWPEMEVNWTRLLQFGYATR

Secondary structure (DSSP, 8-state):
-B---S-GGG--SS-EE--EEEEEEEETTEEEEEEEEEEEESS-HHHH--EEEEEEEEEE--SSS---EEEEEEEEES-------

Nearest PDB structures (foldseek):
  3dwr-assembly1_A  TM=5.755E-01  e=2.829E+00  Leishmania major
  3ejo-assembly1_B  TM=5.611E-01  e=3.330E+00  Leishmania donovani
  3ejo-assembly1_A  TM=4.769E-01  e=2.156E+00  Leishmania donovani
  2qt8-assembly1_A  TM=4.621E-01  e=2.042E+00  Leishmania major

pLDDT: mean 88.09, std 13.16, range [39.53, 98.25]

Radius of gyration: 17.95 Å; Cα contacts (8 Å, |Δi|>4): 172; chains: 1; bounding box: 50×21×48 Å

Mean predicted aligned error: 6.44 Å